Protein AF-A0A3T0E5X1-F1 (afdb_monomer)

Sequence (88 aa):
MEAGMHISLTETLEKWVRDKVESGLYSNASEVIREALRERIRAERTEAEDIEALRAQIDVGLQQAERGELLDWTMADIKSRLREERNG

Secondary structure (DSSP, 8-state):
---PPP----HHHHHHHHHHHHTTS-SSHHHHHHHHHHHHHHHHHHHHHHHHHHHHHHHHHHHHHHTT------HHHHHHHHHHHHH-

pLDDT: mean 91.88, std 9.56, range [43.41, 98.12]

Nearest PDB structures (foldseek):
  7ycw-assembly1_D  TM=9.013E-01  e=1.278E-01  Pseudoalteromonas rubra
  3zpv-assembly1_B  TM=7.518E-01  e=1.499E+00  Drosophila melanogaster
  5zkt-assembly1_A  TM=6.831E-01  e=5.328E+00  Oryza sativa Japonica Group
  7vp2-assembly1_B  TM=6.707E-01  e=9.677E+00  Arabidopsis thaliana

Foldseek 3Di:
DPPDDDDDDDPVVVVVLVVCCVVVVDVHSVRVVVVVVVVVVVVVVVVVVVVVVVVVVVVVVVVCVVVVVDDPDDPVNVVVVVVVVVVD

Solvent-accessible surface area (backbone atoms only — not comparable to full-atom values): 5334 Å² total; per-residue (Å²): 130,87,83,80,82,90,80,88,70,56,72,69,57,47,50,51,45,48,54,45,31,74,69,65,83,32,95,41,61,69,55,53,52,53,48,56,50,50,53,48,54,52,51,55,52,50,55,51,52,52,50,52,54,51,49,55,54,49,51,53,54,51,54,37,46,76,72,62,69,65,75,98,68,51,75,66,53,54,56,50,52,58,50,51,70,74,75,108

Structure (mmCIF, N/CA/C/O backbone):
data_AF-A0A3T0E5X1-F1
#
_entry.id   AF-A0A3T0E5X1-F1
#
loop_
_atom_site.group_PDB
_atom_site.id
_atom_site.type_symbol
_atom_site.label_atom_id
_atom_site.label_alt_id
_atom_site.label_comp_id
_atom_site.label_asym_id
_atom_site.label_entity_id
_atom_site.label_seq_id
_atom_site.pdbx_PDB_ins_code
_atom_site.Cartn_x
_atom_site.Cartn_y
_atom_site.Cartn_z
_atom_site.occupancy
_atom_site.B_iso_or_equiv
_atom_site.auth_seq_id
_atom_site.auth_comp_id
_atom_site.auth_asym_id
_atom_site.auth_atom_id
_atom_site.pdbx_PDB_model_num
ATOM 1 N N . MET A 1 1 ? -5.250 -25.480 23.322 1.00 43.41 1 MET A N 1
ATOM 2 C CA . MET A 1 1 ? -5.277 -24.116 23.882 1.00 43.41 1 MET A CA 1
ATOM 3 C C . MET A 1 1 ? -5.061 -23.178 22.712 1.00 43.41 1 MET A C 1
ATOM 5 O O . MET A 1 1 ? -3.983 -23.231 22.136 1.00 43.41 1 MET A O 1
ATOM 9 N N . GLU A 1 2 ? -6.078 -22.432 22.275 1.00 53.41 2 GLU A N 1
ATOM 10 C CA . GLU A 1 2 ? -5.834 -21.336 21.328 1.00 53.41 2 GLU A CA 1
ATOM 11 C C . GLU A 1 2 ? -4.977 -20.296 22.050 1.00 53.41 2 GLU A C 1
ATOM 13 O O . GLU A 1 2 ? -5.366 -19.782 23.099 1.00 53.41 2 GLU A O 1
ATOM 18 N N . ALA A 1 3 ? -3.778 -20.038 21.536 1.00 60.06 3 ALA A N 1
ATOM 19 C CA . ALA A 1 3 ? -2.932 -18.977 22.052 1.00 60.06 3 ALA A CA 1
ATOM 20 C C . ALA A 1 3 ? -3.524 -17.637 21.594 1.00 60.06 3 ALA A C 1
ATOM 22 O O . ALA A 1 3 ? -3.341 -17.224 20.451 1.00 60.06 3 ALA A O 1
ATOM 23 N N . GLY A 1 4 ? -4.285 -16.985 22.473 1.00 74.19 4 GLY A N 1
ATOM 24 C CA . GLY A 1 4 ? -4.770 -15.628 22.239 1.00 74.19 4 GLY A CA 1
ATOM 25 C C . GLY A 1 4 ? -3.604 -14.638 22.241 1.00 74.19 4 GLY A C 1
ATOM 26 O O . GLY A 1 4 ? -2.805 -14.620 23.175 1.00 74.19 4 GLY A O 1
ATOM 27 N N . MET A 1 5 ? -3.505 -13.813 21.200 1.00 86.50 5 MET A N 1
ATOM 28 C CA . MET A 1 5 ? -2.566 -12.692 21.141 1.00 86.50 5 MET A CA 1
ATOM 29 C C . MET A 1 5 ? -3.239 -11.448 21.725 1.00 86.50 5 MET A C 1
ATOM 31 O O . MET A 1 5 ? -4.315 -11.062 21.270 1.00 86.50 5 MET A O 1
ATOM 35 N N . HIS A 1 6 ? -2.611 -10.815 22.715 1.00 88.88 6 HIS A N 1
ATOM 36 C CA . HIS A 1 6 ? -3.064 -9.528 23.239 1.00 88.88 6 HIS A CA 1
ATOM 37 C C . HIS A 1 6 ? -2.342 -8.399 22.504 1.00 88.88 6 HIS A C 1
ATOM 39 O O . HIS A 1 6 ? -1.112 -8.368 22.468 1.00 88.88 6 HIS A O 1
ATOM 45 N N . ILE A 1 7 ? -3.103 -7.474 21.926 1.00 88.38 7 ILE A N 1
ATOM 46 C CA . ILE A 1 7 ? -2.582 -6.313 21.204 1.00 88.38 7 ILE A CA 1
ATOM 47 C C . ILE A 1 7 ? -3.118 -5.040 21.849 1.00 88.38 7 ILE A C 1
ATOM 49 O O . ILE A 1 7 ? -4.282 -4.978 22.236 1.00 88.38 7 ILE A O 1
ATOM 53 N N . SER A 1 8 ? -2.268 -4.025 21.961 1.00 94.12 8 SER A N 1
ATOM 54 C CA . SER A 1 8 ? -2.690 -2.699 22.405 1.00 94.12 8 SER A CA 1
ATOM 55 C C . SER A 1 8 ? -3.007 -1.844 21.187 1.00 94.12 8 SER A C 1
ATOM 57 O O . SER A 1 8 ? -2.219 -1.790 20.242 1.00 94.12 8 SER A O 1
ATOM 59 N N . LEU A 1 9 ? -4.152 -1.170 21.217 1.00 95.56 9 LEU A N 1
ATOM 60 C CA . LEU A 1 9 ? -4.566 -0.227 20.186 1.00 95.56 9 LEU A CA 1
ATOM 61 C C . LEU A 1 9 ? -4.457 1.200 20.720 1.00 95.56 9 LEU A C 1
ATOM 63 O O . LEU A 1 9 ? -4.553 1.438 21.923 1.00 95.56 9 LEU A O 1
ATOM 67 N N . THR A 1 10 ? -4.260 2.156 19.817 1.00 97.81 10 THR A N 1
ATOM 68 C CA . THR A 1 10 ? -4.490 3.565 20.146 1.00 97.81 10 THR A CA 1
ATOM 69 C C . THR A 1 10 ? -5.988 3.807 20.314 1.00 97.81 10 THR A C 1
ATOM 71 O O . THR A 1 10 ? -6.803 3.091 19.730 1.00 97.81 10 THR A O 1
ATOM 74 N N . GLU A 1 11 ? -6.359 4.847 21.059 1.00 97.88 11 GLU A N 1
ATOM 75 C CA . GLU A 1 11 ? -7.764 5.187 21.327 1.00 97.88 11 GLU A CA 1
ATOM 76 C C . GLU A 1 11 ? -8.594 5.319 20.037 1.00 97.88 11 GLU A C 1
ATOM 78 O O . GLU A 1 11 ? -9.696 4.782 19.934 1.00 97.88 11 GLU A O 1
ATOM 83 N N . THR A 1 12 ? -8.027 5.950 19.003 1.00 98.12 12 THR A N 1
ATOM 84 C CA . THR A 1 12 ? -8.670 6.093 17.689 1.00 98.12 12 THR A CA 1
ATOM 85 C C . THR A 1 12 ? -8.964 4.744 17.030 1.00 98.12 12 THR A C 1
ATOM 87 O O . THR A 1 12 ? -10.051 4.548 16.485 1.00 98.12 12 THR A O 1
ATOM 90 N N . LEU A 1 13 ? -8.011 3.805 17.070 1.00 97.69 13 LEU A N 1
ATOM 91 C CA . LEU A 1 13 ? -8.181 2.478 16.474 1.00 97.69 13 LEU A CA 1
ATOM 92 C C . LEU A 1 13 ? -9.161 1.629 17.281 1.00 97.69 13 LEU A C 1
ATOM 94 O O . LEU A 1 13 ? -9.992 0.941 16.694 1.00 97.69 13 LEU A O 1
ATOM 98 N N . GLU A 1 14 ? -9.111 1.713 18.610 1.00 97.38 14 GLU A N 1
ATOM 99 C CA . GLU A 1 14 ? -10.071 1.031 19.475 1.00 97.38 14 GLU A CA 1
ATOM 100 C C . GLU A 1 14 ? -11.499 1.513 19.199 1.00 97.38 14 GLU A C 1
ATOM 102 O O . GLU A 1 14 ? -12.396 0.690 19.008 1.00 97.38 14 GLU A O 1
ATOM 107 N N . LYS A 1 15 ? -11.711 2.835 19.107 1.00 97.75 15 LYS A N 1
ATOM 108 C CA . LYS A 1 15 ? -13.016 3.404 18.753 1.00 97.75 15 LYS A CA 1
ATOM 109 C C . LYS A 1 15 ? -13.495 2.880 17.400 1.00 97.75 15 LYS A C 1
ATOM 111 O O . LYS A 1 15 ? -14.628 2.427 17.298 1.00 97.75 15 LYS A O 1
ATOM 116 N N . TRP A 1 16 ? -12.638 2.899 16.383 1.00 97.12 16 TRP A N 1
ATOM 117 C CA . TRP A 1 16 ? -13.002 2.417 15.052 1.00 97.12 16 TRP A CA 1
ATOM 118 C C . TRP A 1 16 ? -13.402 0.933 15.056 1.00 97.12 16 TRP A C 1
ATOM 120 O O . TRP A 1 16 ? -14.416 0.567 14.464 1.00 97.12 16 TRP A O 1
ATOM 130 N N . VAL A 1 17 ? -12.648 0.078 15.759 1.00 97.12 17 VAL A N 1
ATOM 131 C CA . VAL A 1 17 ? -12.980 -1.350 15.899 1.00 97.12 17 VAL A CA 1
ATOM 132 C C . VAL A 1 17 ? -14.314 -1.529 16.623 1.00 97.12 17 VAL A C 1
ATOM 134 O O . VAL A 1 17 ? -15.134 -2.343 16.198 1.00 97.12 17 VAL A O 1
ATOM 137 N N . ARG A 1 18 ? -14.557 -0.753 17.685 1.00 97.12 18 ARG A N 1
ATOM 138 C CA . ARG A 1 18 ? -15.817 -0.778 18.435 1.00 97.12 18 ARG A CA 1
ATOM 139 C C . ARG A 1 18 ? -17.001 -0.390 17.552 1.00 97.12 18 ARG A C 1
ATOM 141 O O . ARG A 1 18 ? -17.946 -1.164 17.466 1.00 97.12 18 ARG A O 1
ATOM 148 N N . ASP A 1 19 ? -16.895 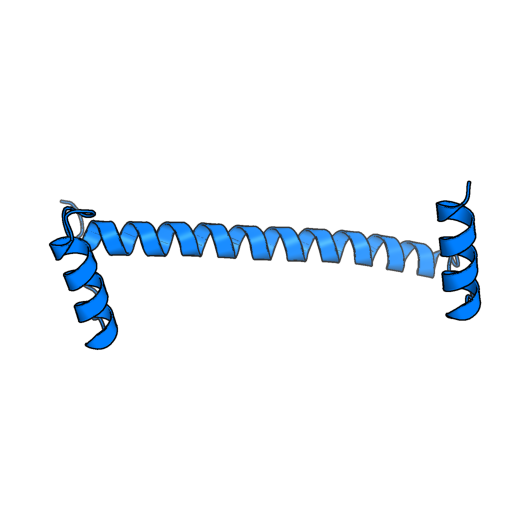0.724 16.824 1.00 97.88 19 ASP A N 1
ATOM 149 C CA . ASP A 1 19 ? -17.931 1.202 15.900 1.00 97.88 19 ASP A CA 1
ATOM 150 C C . ASP A 1 19 ? -18.273 0.122 14.843 1.00 97.88 19 ASP A C 1
ATOM 152 O O . ASP A 1 19 ? -19.435 -0.078 14.484 1.00 97.88 19 ASP A O 1
ATOM 156 N N . LYS A 1 20 ? -17.268 -0.624 14.352 1.00 97.56 20 LYS A N 1
ATOM 157 C CA . LYS A 1 20 ? -17.471 -1.732 13.401 1.00 97.56 20 LYS A CA 1
ATOM 158 C C . LYS A 1 20 ? -18.215 -2.916 14.011 1.00 97.56 20 LYS A C 1
ATOM 160 O O . LYS A 1 20 ? -19.087 -3.472 13.347 1.00 97.56 20 LYS A O 1
ATOM 165 N N . VAL A 1 21 ? -17.916 -3.291 15.250 1.00 97.81 21 VAL A N 1
ATOM 166 C CA . VAL A 1 21 ? -18.656 -4.357 15.946 1.00 97.81 21 VAL A CA 1
ATOM 167 C C . VAL A 1 21 ? -20.087 -3.906 16.256 1.00 97.81 21 VAL A C 1
ATOM 169 O O . VAL A 1 21 ? -21.033 -4.633 15.974 1.00 97.81 21 VAL A O 1
ATOM 172 N N . GLU A 1 22 ? -20.267 -2.680 16.753 1.00 97.81 22 GLU A N 1
ATOM 173 C CA . GLU A 1 22 ? -21.583 -2.107 17.081 1.00 97.81 22 GLU A CA 1
ATOM 174 C C . GLU A 1 22 ? -22.499 -1.969 15.859 1.00 97.81 22 GLU A C 1
ATOM 176 O O . GLU A 1 22 ? -23.716 -2.087 15.982 1.00 97.81 22 GLU A O 1
ATOM 181 N N . SER A 1 23 ? -21.928 -1.792 14.664 1.00 97.19 23 SER A N 1
ATOM 182 C CA . SER A 1 23 ? -22.695 -1.792 13.412 1.00 97.19 23 SER A CA 1
ATOM 183 C C . SER A 1 23 ? -23.363 -3.136 13.084 1.00 97.19 23 SER A C 1
ATOM 185 O O . SER A 1 23 ? -24.208 -3.197 12.193 1.00 97.19 23 SER A O 1
ATOM 187 N N . GLY A 1 24 ? -22.974 -4.220 13.765 1.00 95.62 24 GLY A N 1
ATOM 188 C CA . GLY A 1 24 ? -23.458 -5.576 13.514 1.00 95.62 24 GLY A CA 1
ATOM 189 C C . GLY A 1 24 ? -22.811 -6.270 12.311 1.00 95.62 24 GLY A C 1
ATOM 190 O O . GLY A 1 24 ? -23.122 -7.431 12.059 1.00 95.62 24 GLY A O 1
ATOM 191 N N . LEU A 1 25 ? -21.899 -5.606 11.583 1.00 92.75 25 LEU A N 1
ATOM 192 C CA . LEU A 1 25 ? -21.144 -6.237 10.490 1.00 92.75 25 LEU A CA 1
ATOM 193 C C . LEU A 1 25 ? -20.146 -7.297 10.984 1.00 92.75 25 LEU A C 1
ATOM 195 O O . LEU A 1 25 ? -19.804 -8.199 10.225 1.00 92.75 25 LEU A O 1
ATOM 199 N N . TYR A 1 26 ? -19.678 -7.186 12.229 1.00 97.19 26 TYR A N 1
ATOM 200 C CA . TYR A 1 26 ? -18.675 -8.075 12.815 1.00 97.19 26 TYR A CA 1
ATOM 201 C C . TYR A 1 26 ? -19.128 -8.561 14.187 1.00 97.19 26 TYR A C 1
ATOM 203 O O . TYR A 1 26 ? -19.702 -7.802 14.965 1.00 97.19 26 TYR A O 1
ATOM 211 N N . SER A 1 27 ? -18.807 -9.811 14.518 1.00 95.69 27 SER A N 1
ATOM 212 C CA . SER A 1 27 ? -19.213 -10.436 15.784 1.00 95.69 27 SER A CA 1
ATOM 213 C C . SER A 1 27 ? -18.307 -10.051 16.957 1.00 95.69 27 SER A C 1
ATOM 215 O O . SER A 1 27 ? -18.714 -10.139 18.113 1.00 95.69 27 SER A O 1
ATOM 217 N N . ASN A 1 28 ? -17.046 -9.691 16.690 1.00 95.56 28 ASN A N 1
ATOM 218 C CA . ASN A 1 28 ? -16.071 -9.290 17.708 1.00 95.56 28 ASN A CA 1
ATOM 219 C C . ASN A 1 28 ? -14.877 -8.527 17.111 1.00 95.56 28 ASN A C 1
ATOM 221 O O . ASN A 1 28 ? -14.620 -8.569 15.909 1.00 95.56 28 ASN A O 1
ATOM 225 N N . ALA A 1 29 ? -14.100 -7.884 17.987 1.00 94.69 29 ALA A N 1
ATOM 226 C CA . ALA A 1 29 ? -12.903 -7.130 17.617 1.00 94.69 29 ALA A CA 1
ATOM 227 C C . ALA A 1 29 ? -11.861 -7.980 16.870 1.00 94.69 29 ALA A C 1
ATOM 229 O O . ALA A 1 29 ? -11.271 -7.520 15.895 1.00 94.69 29 ALA A O 1
ATOM 230 N N . SER A 1 30 ? -11.657 -9.236 17.280 1.00 94.50 30 SER A N 1
ATOM 231 C CA . SER A 1 30 ? -10.685 -10.122 16.633 1.00 94.50 30 SER A CA 1
ATOM 232 C C . SER A 1 30 ? -11.044 -10.404 15.172 1.00 94.50 30 SER A C 1
ATOM 234 O O . SER A 1 30 ? -10.153 -10.602 14.353 1.00 94.50 30 SER A O 1
ATOM 236 N N . GLU A 1 31 ? -12.330 -10.409 14.820 1.00 95.38 31 GLU A N 1
ATOM 237 C CA . GLU A 1 31 ? -12.787 -10.551 13.437 1.00 95.38 31 GLU A CA 1
ATOM 238 C C . GLU A 1 31 ? -12.423 -9.333 12.586 1.00 95.38 31 GLU A C 1
ATOM 240 O O . GLU A 1 31 ? -11.812 -9.499 11.529 1.00 95.38 31 GLU A O 1
ATOM 245 N N . VAL A 1 32 ? -12.689 -8.129 13.102 1.00 96.44 32 VAL A N 1
ATOM 246 C CA . VAL A 1 32 ? -12.321 -6.857 12.463 1.00 96.44 32 VAL A CA 1
ATOM 247 C C . VAL A 1 32 ? -10.814 -6.807 12.191 1.00 96.44 32 VAL A C 1
ATOM 249 O O . VAL A 1 32 ? -10.378 -6.534 11.074 1.00 96.44 32 VAL A O 1
ATOM 252 N N . ILE A 1 33 ? -10.002 -7.132 13.202 1.00 95.06 33 ILE A N 1
ATOM 253 C CA . ILE A 1 33 ? -8.539 -7.112 13.086 1.00 95.06 33 ILE A C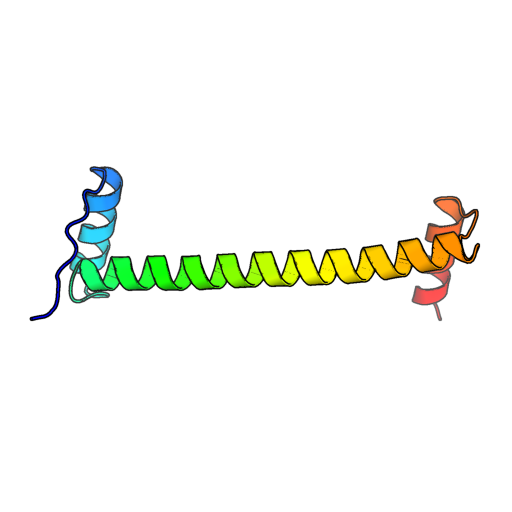A 1
ATOM 254 C C . ILE A 1 33 ? -8.044 -8.168 12.090 1.00 95.06 33 ILE A C 1
ATOM 256 O O . ILE A 1 33 ? -7.189 -7.871 11.256 1.00 95.06 33 ILE A O 1
ATOM 260 N N . ARG A 1 34 ? -8.589 -9.393 12.119 1.00 94.56 34 ARG A N 1
ATOM 261 C CA . ARG A 1 34 ? -8.214 -10.443 11.153 1.00 94.56 34 ARG A CA 1
ATOM 262 C C . ARG A 1 34 ? -8.563 -10.069 9.719 1.00 94.56 34 ARG A C 1
ATOM 264 O O . ARG A 1 34 ? -7.883 -10.517 8.799 1.00 94.56 34 ARG A O 1
ATOM 271 N N . GLU A 1 35 ? -9.646 -9.337 9.497 1.00 96.50 35 GLU A N 1
ATOM 272 C CA . GLU A 1 35 ? -9.994 -8.844 8.167 1.00 96.50 35 GLU A CA 1
ATOM 273 C C . GLU A 1 35 ? -9.028 -7.761 7.694 1.00 96.50 35 GLU A C 1
ATOM 275 O O . GLU A 1 35 ? -8.420 -7.933 6.640 1.00 96.50 35 GLU A O 1
ATOM 280 N N . ALA A 1 36 ? -8.779 -6.741 8.517 1.00 94.88 36 ALA A N 1
ATOM 281 C CA . ALA A 1 36 ? -7.826 -5.678 8.199 1.00 94.88 36 ALA A CA 1
ATOM 282 C C . ALA A 1 36 ? -6.418 -6.226 7.894 1.00 94.88 36 ALA A C 1
ATOM 284 O O . ALA A 1 36 ? -5.777 -5.821 6.924 1.00 94.88 36 ALA A O 1
ATOM 285 N N . LEU A 1 37 ? -5.945 -7.203 8.678 1.00 95.25 37 LEU A N 1
ATOM 286 C CA . LEU A 1 37 ? -4.660 -7.862 8.432 1.00 95.25 37 LEU A CA 1
ATOM 287 C C . LEU A 1 37 ? -4.668 -8.701 7.149 1.00 95.25 37 LEU A C 1
ATOM 289 O O . LEU A 1 37 ? -3.683 -8.689 6.415 1.00 95.25 37 LEU A O 1
ATOM 293 N N . ARG A 1 38 ? -5.765 -9.406 6.839 1.00 95.31 38 ARG A N 1
ATOM 294 C CA . ARG A 1 38 ? -5.882 -10.154 5.575 1.00 95.31 38 ARG A CA 1
ATOM 295 C C . ARG A 1 38 ? -5.801 -9.228 4.369 1.00 95.31 38 ARG A C 1
ATOM 297 O O . ARG A 1 38 ? -5.127 -9.572 3.401 1.00 95.31 38 ARG A O 1
ATOM 304 N N . GLU A 1 39 ? -6.473 -8.083 4.414 1.00 95.88 39 GLU A N 1
ATOM 305 C CA . GLU A 1 39 ? -6.388 -7.090 3.342 1.00 95.88 39 GLU A CA 1
ATOM 306 C C . GLU A 1 39 ? -4.973 -6.530 3.209 1.00 95.88 39 GLU A C 1
ATOM 308 O O . GLU A 1 39 ? -4.443 -6.472 2.099 1.00 95.88 39 GLU A O 1
ATOM 313 N N . ARG A 1 40 ? -4.319 -6.217 4.333 1.00 95.25 40 ARG A N 1
ATOM 314 C CA . ARG A 1 40 ? -2.936 -5.734 4.336 1.00 95.25 40 ARG A CA 1
ATOM 315 C C . ARG A 1 40 ? -1.962 -6.732 3.713 1.00 95.25 40 ARG A C 1
ATOM 317 O O . ARG A 1 40 ? -1.203 -6.351 2.832 1.00 95.25 40 ARG A O 1
ATOM 324 N N . ILE A 1 41 ? -2.037 -8.003 4.104 1.00 93.88 41 ILE A N 1
ATOM 325 C CA . ILE A 1 41 ? -1.179 -9.068 3.563 1.00 93.88 41 ILE A CA 1
ATOM 326 C C . ILE A 1 41 ? -1.392 -9.234 2.051 1.00 93.88 41 ILE A C 1
ATOM 328 O O . ILE A 1 41 ? -0.438 -9.442 1.305 1.00 93.88 41 ILE A O 1
ATOM 332 N N . ARG A 1 42 ? -2.640 -9.136 1.569 1.00 93.56 42 ARG A N 1
ATOM 333 C CA . ARG A 1 42 ? -2.934 -9.194 0.125 1.00 93.56 42 ARG A CA 1
ATOM 334 C C . ARG A 1 42 ? -2.319 -8.016 -0.629 1.00 93.56 42 ARG A C 1
ATOM 336 O O . ARG A 1 42 ? -1.764 -8.223 -1.706 1.00 93.56 42 ARG A O 1
ATOM 343 N N . ALA A 1 43 ? -2.417 -6.811 -0.068 1.00 93.06 43 ALA A N 1
ATOM 344 C CA . ALA A 1 43 ? -1.820 -5.616 -0.654 1.00 93.06 43 ALA A CA 1
ATOM 345 C C . ALA A 1 43 ? -0.289 -5.733 -0.726 1.00 93.06 43 ALA A C 1
ATOM 347 O O . ALA A 1 43 ? 0.275 -5.528 -1.794 1.00 93.06 43 ALA A O 1
ATOM 348 N N . GLU A 1 44 ? 0.362 -6.163 0.359 1.00 92.12 44 GLU A N 1
ATOM 349 C CA . GLU A 1 44 ? 1.818 -6.379 0.401 1.00 92.12 44 GLU A CA 1
ATOM 350 C C . GLU A 1 44 ? 2.280 -7.419 -0.628 1.00 92.12 44 GLU A C 1
ATOM 352 O O . GLU A 1 44 ? 3.304 -7.235 -1.285 1.00 92.12 44 GLU A O 1
ATOM 357 N N . ARG A 1 45 ? 1.509 -8.498 -0.819 1.00 88.81 45 ARG A N 1
ATOM 358 C CA . ARG A 1 45 ? 1.829 -9.501 -1.841 1.00 88.81 45 ARG A CA 1
ATOM 359 C C . ARG A 1 45 ? 1.741 -8.927 -3.256 1.00 88.81 45 ARG A C 1
ATOM 361 O O . ARG A 1 45 ? 2.611 -9.209 -4.068 1.00 88.81 45 ARG A O 1
ATOM 368 N N . THR A 1 46 ? 0.720 -8.114 -3.524 1.00 90.31 46 THR A N 1
ATOM 369 C CA . THR A 1 46 ? 0.528 -7.476 -4.837 1.00 90.31 46 THR A CA 1
ATOM 370 C C . THR A 1 46 ? 1.660 -6.489 -5.131 1.00 90.31 46 THR A C 1
ATOM 372 O O . THR A 1 46 ? 2.233 -6.523 -6.209 1.00 90.31 46 THR A O 1
ATOM 375 N N . GLU A 1 47 ? 2.057 -5.675 -4.148 1.00 91.81 47 GLU A N 1
ATOM 376 C CA . GLU A 1 47 ? 3.175 -4.734 -4.297 1.00 91.81 47 GLU A CA 1
ATOM 377 C C . GLU A 1 47 ? 4.500 -5.453 -4.598 1.00 91.81 47 GLU A C 1
ATOM 379 O O . GLU A 1 47 ? 5.267 -5.021 -5.458 1.00 91.81 47 GLU A O 1
ATOM 384 N N . ALA A 1 48 ? 4.764 -6.580 -3.929 1.00 90.69 48 ALA A N 1
ATOM 385 C CA . ALA A 1 48 ? 5.948 -7.387 -4.203 1.00 90.69 48 ALA A CA 1
ATOM 386 C C . ALA A 1 48 ? 5.926 -7.990 -5.620 1.00 90.69 48 ALA A C 1
ATOM 388 O O . ALA A 1 48 ? 6.938 -7.934 -6.320 1.00 90.69 48 ALA A O 1
ATOM 389 N N . GLU A 1 49 ? 4.778 -8.526 -6.047 1.00 93.31 49 GLU A N 1
ATOM 390 C CA . GLU A 1 49 ? 4.569 -9.065 -7.398 1.00 93.31 49 GLU A CA 1
ATOM 391 C C . GLU A 1 49 ? 4.770 -7.975 -8.473 1.00 93.31 49 GLU A C 1
ATOM 393 O O . GLU A 1 49 ? 5.479 -8.204 -9.455 1.00 93.31 49 GLU A O 1
ATOM 398 N N . ASP A 1 50 ? 4.237 -6.769 -8.258 1.00 93.56 50 ASP A N 1
ATOM 399 C CA . ASP A 1 50 ? 4.388 -5.627 -9.168 1.00 93.56 50 ASP A CA 1
ATOM 400 C C . ASP A 1 50 ? 5.851 -5.169 -9.284 1.00 93.56 50 ASP A C 1
ATOM 402 O O . ASP A 1 50 ? 6.344 -4.894 -10.384 1.00 93.56 50 ASP A O 1
ATOM 406 N N . ILE A 1 51 ? 6.580 -5.115 -8.162 1.00 96.19 51 ILE A N 1
ATOM 407 C CA . ILE A 1 51 ? 8.007 -4.763 -8.150 1.00 96.19 51 ILE A CA 1
ATOM 408 C C . ILE A 1 51 ? 8.833 -5.809 -8.904 1.00 96.19 51 ILE A C 1
ATOM 410 O O . ILE A 1 51 ? 9.732 -5.439 -9.663 1.00 96.19 51 ILE A O 1
ATOM 414 N N . GLU A 1 52 ? 8.560 -7.101 -8.711 1.00 96.38 52 GLU A N 1
ATOM 415 C CA . GLU A 1 52 ? 9.254 -8.162 -9.450 1.00 96.38 52 GLU A CA 1
ATOM 416 C C . GLU A 1 52 ? 8.964 -8.089 -10.951 1.00 96.38 52 GLU A C 1
ATOM 418 O O . GLU A 1 52 ? 9.894 -8.169 -11.757 1.00 96.38 52 GLU A O 1
ATOM 423 N N . ALA A 1 53 ? 7.708 -7.855 -11.338 1.00 95.75 53 ALA A N 1
ATOM 424 C CA . ALA A 1 53 ? 7.336 -7.678 -12.738 1.00 95.75 53 ALA A CA 1
ATOM 425 C C . ALA A 1 53 ? 8.059 -6.479 -13.373 1.00 95.75 53 ALA A C 1
ATOM 427 O O 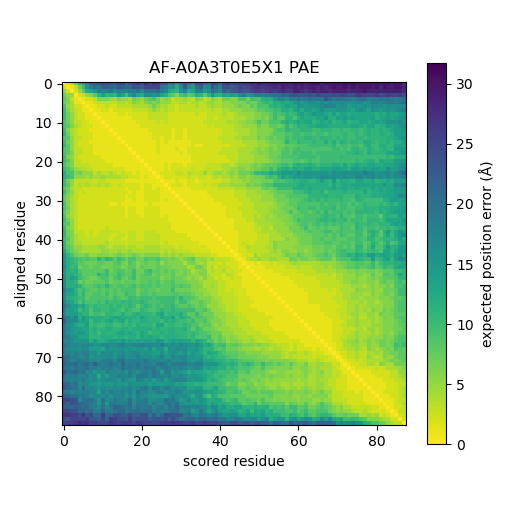. ALA A 1 53 ? 8.591 -6.588 -14.481 1.00 95.75 53 ALA A O 1
ATOM 428 N N . LEU A 1 54 ? 8.139 -5.350 -12.660 1.00 97.00 54 LEU A N 1
ATOM 429 C CA . LEU A 1 54 ? 8.861 -4.168 -13.127 1.00 97.00 54 LEU A CA 1
ATOM 430 C C . LEU A 1 54 ? 10.365 -4.438 -13.268 1.00 97.00 54 LEU A C 1
ATOM 432 O O . LEU A 1 54 ? 10.963 -4.051 -14.271 1.00 97.00 54 LEU A O 1
ATOM 436 N N . ARG A 1 55 ? 10.980 -5.131 -12.301 1.00 97.44 55 ARG A N 1
ATOM 437 C CA . ARG A 1 55 ? 12.395 -5.532 -12.378 1.00 97.44 55 ARG A CA 1
ATOM 438 C C . ARG A 1 55 ? 12.662 -6.416 -13.591 1.00 97.44 55 ARG A C 1
ATOM 440 O O . ARG A 1 55 ? 13.603 -6.145 -14.326 1.00 97.44 55 ARG A O 1
ATOM 447 N N . ALA A 1 56 ? 11.801 -7.398 -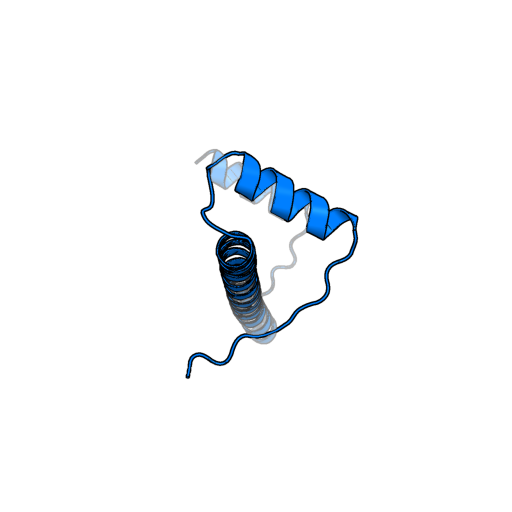13.853 1.00 97.19 56 ALA A N 1
ATOM 448 C CA . ALA A 1 56 ? 11.931 -8.259 -15.024 1.00 97.19 56 ALA A CA 1
ATOM 449 C C . ALA A 1 56 ? 11.861 -7.464 -16.343 1.00 97.19 56 ALA A C 1
ATOM 451 O O . ALA A 1 56 ? 12.632 -7.726 -17.264 1.00 97.19 56 ALA A O 1
ATOM 452 N N . GLN A 1 57 ? 10.978 -6.463 -16.440 1.00 96.56 57 GLN A N 1
ATOM 453 C CA . GLN A 1 57 ? 10.902 -5.590 -17.619 1.00 96.56 57 GLN A CA 1
ATOM 454 C C . GLN A 1 57 ? 12.146 -4.706 -17.779 1.00 96.56 57 GLN A C 1
ATOM 456 O O . GLN A 1 57 ? 12.630 -4.524 -18.897 1.00 96.56 57 GLN A O 1
ATOM 461 N N . ILE A 1 58 ? 12.682 -4.179 -16.674 1.00 97.12 58 ILE A N 1
ATOM 462 C CA . ILE A 1 58 ? 13.930 -3.407 -16.680 1.00 97.12 58 ILE A CA 1
ATOM 463 C C . ILE A 1 58 ? 15.094 -4.282 -17.149 1.00 97.12 58 ILE A C 1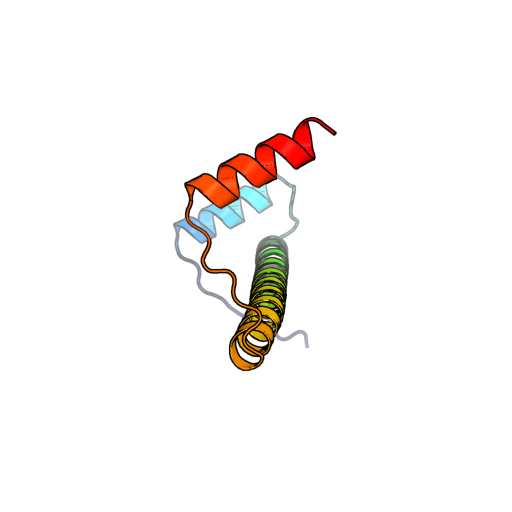
ATOM 465 O O . ILE A 1 58 ? 15.851 -3.846 -18.013 1.00 97.12 58 ILE A O 1
ATOM 469 N N . ASP A 1 59 ? 15.210 -5.513 -16.648 1.00 97.81 59 ASP A N 1
ATOM 470 C CA . ASP A 1 59 ? 16.271 -6.446 -17.039 1.00 97.81 59 ASP A CA 1
ATOM 471 C C . ASP A 1 59 ? 16.252 -6.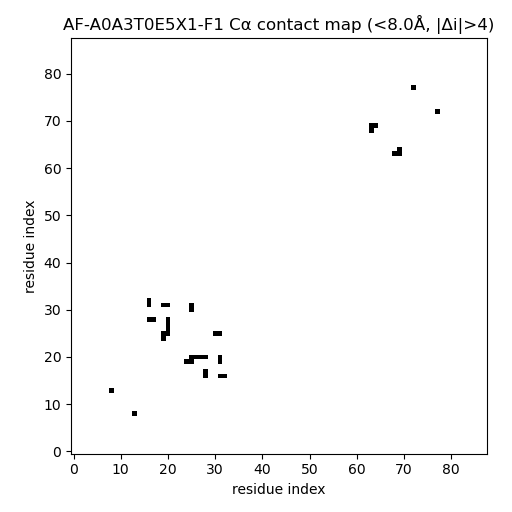734 -18.543 1.00 97.81 59 ASP A C 1
ATOM 473 O O . ASP A 1 59 ? 17.304 -6.753 -19.182 1.00 97.81 59 ASP A O 1
ATOM 477 N N . VAL A 1 60 ? 15.065 -6.883 -19.143 1.00 96.56 60 VAL A N 1
ATOM 478 C CA . VAL A 1 60 ? 14.935 -7.005 -20.603 1.00 96.56 60 VAL A CA 1
ATOM 479 C C . VAL A 1 60 ? 15.509 -5.772 -21.305 1.00 96.56 60 VAL A C 1
ATOM 481 O O . VAL A 1 60 ? 16.308 -5.919 -22.231 1.00 96.56 60 VAL A O 1
ATOM 484 N N . GLY A 1 61 ? 15.151 -4.567 -20.853 1.00 94.69 61 GLY A N 1
ATOM 485 C CA . GLY A 1 61 ? 15.671 -3.316 -21.412 1.00 94.69 61 GLY A CA 1
ATOM 486 C C . GLY A 1 61 ? 17.187 -3.162 -21.247 1.00 94.69 61 GLY A C 1
ATOM 487 O O . GLY A 1 61 ? 17.868 -2.724 -22.173 1.00 94.69 61 GLY A O 1
ATOM 488 N N . LEU A 1 62 ? 17.742 -3.579 -20.106 1.00 96.88 62 LEU A N 1
ATOM 489 C CA . LEU A 1 62 ? 19.188 -3.579 -19.862 1.00 96.88 62 LEU A CA 1
ATOM 490 C C . LEU A 1 62 ? 19.913 -4.550 -20.798 1.00 96.88 62 LEU A C 1
ATOM 492 O O . LEU A 1 62 ? 20.907 -4.176 -21.414 1.00 96.88 62 LEU A O 1
ATOM 496 N N . GLN A 1 63 ? 19.384 -5.760 -20.987 1.00 97.12 63 GLN A N 1
ATOM 497 C CA . GLN A 1 63 ? 19.957 -6.724 -21.928 1.00 97.12 63 GLN A CA 1
ATOM 498 C C . GLN A 1 63 ? 19.880 -6.231 -23.380 1.00 97.12 63 GLN A C 1
ATOM 500 O O . GLN A 1 63 ? 20.803 -6.461 -24.159 1.00 97.12 63 GLN A O 1
ATOM 505 N N . GLN A 1 64 ? 18.794 -5.555 -23.769 1.00 96.19 64 GLN A N 1
ATOM 506 C CA . GLN A 1 64 ? 18.695 -4.888 -25.074 1.00 96.19 64 GLN A CA 1
ATOM 507 C C . GLN A 1 64 ? 19.770 -3.804 -25.217 1.00 96.19 64 GLN A C 1
ATOM 509 O O . GLN A 1 64 ? 20.435 -3.724 -26.251 1.00 96.19 64 GLN A O 1
ATOM 514 N N . ALA A 1 65 ? 19.997 -3.019 -24.162 1.00 94.31 65 ALA A N 1
ATOM 515 C CA . ALA A 1 65 ? 21.031 -1.994 -24.145 1.00 94.31 65 ALA A CA 1
ATOM 516 C C . ALA A 1 65 ? 22.442 -2.571 -24.300 1.00 94.31 65 ALA A C 1
ATOM 518 O O . 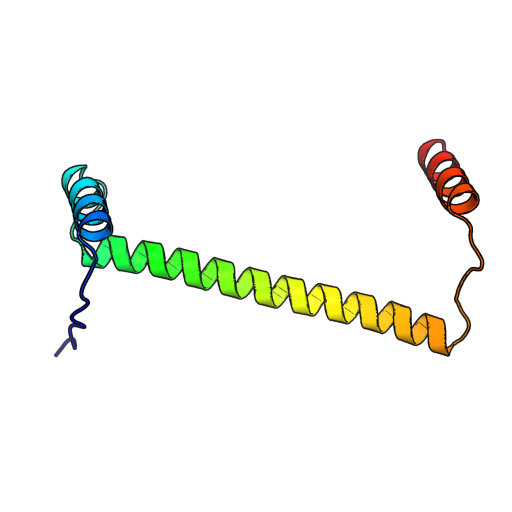ALA A 1 65 ? 23.217 -2.076 -25.118 1.00 94.31 65 ALA A O 1
ATOM 519 N N . GLU A 1 66 ? 22.756 -3.647 -23.578 1.00 96.06 66 GLU A N 1
ATOM 520 C CA . GLU A 1 66 ? 24.036 -4.358 -23.686 1.00 96.06 66 GLU A CA 1
ATOM 521 C C . GLU A 1 66 ? 24.277 -4.922 -25.093 1.00 96.06 66 GLU A C 1
ATOM 523 O O . GLU A 1 66 ? 25.411 -4.928 -25.571 1.00 96.06 66 GLU A O 1
ATOM 528 N N . ARG A 1 67 ? 23.214 -5.345 -25.790 1.00 96.75 67 ARG A N 1
ATOM 529 C CA . ARG A 1 67 ? 23.282 -5.784 -27.195 1.00 96.75 67 ARG A CA 1
ATOM 530 C C . ARG A 1 67 ? 23.331 -4.633 -28.206 1.00 96.75 67 ARG A C 1
ATOM 532 O O . ARG A 1 67 ? 23.454 -4.891 -29.401 1.00 96.75 67 ARG A O 1
ATOM 539 N N . GLY A 1 68 ? 23.255 -3.380 -27.756 1.00 94.81 68 GLY A N 1
ATOM 540 C CA . GLY A 1 68 ? 23.259 -2.203 -28.626 1.00 94.81 68 GLY A CA 1
ATOM 541 C C . GLY A 1 68 ? 21.936 -1.966 -29.361 1.00 94.81 68 GLY A C 1
ATOM 542 O O . GLY A 1 68 ? 21.925 -1.287 -30.382 1.00 94.81 68 GLY A O 1
ATOM 543 N N . GLU A 1 69 ? 20.820 -2.499 -28.857 1.00 94.62 69 GLU A 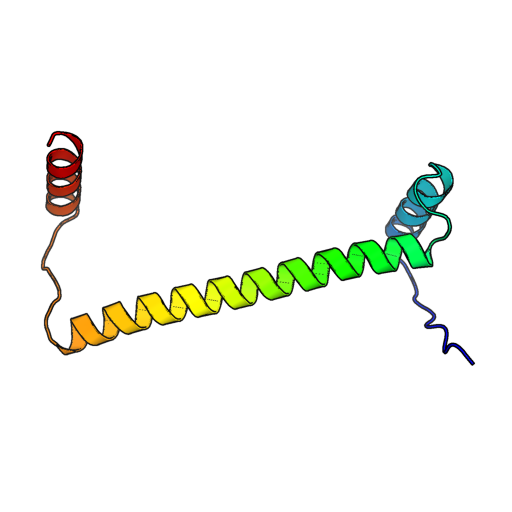N 1
ATOM 544 C CA . GLU A 1 69 ? 19.478 -2.362 -29.451 1.00 94.62 69 GLU A CA 1
ATOM 545 C C . GLU A 1 69 ? 18.761 -1.066 -29.017 1.00 94.62 69 GLU A C 1
ATOM 547 O O . GLU A 1 69 ? 17.552 -0.922 -29.198 1.00 94.62 69 GLU A O 1
ATOM 552 N N . LEU A 1 70 ? 19.490 -0.110 -28.430 1.00 89.81 70 LEU A N 1
ATOM 553 C CA . LEU A 1 70 ? 18.936 1.197 -28.088 1.00 89.81 70 LEU A CA 1
ATOM 554 C C . LEU A 1 70 ? 18.679 2.024 -29.344 1.00 89.81 70 LEU A C 1
ATOM 556 O O . LEU A 1 70 ? 19.470 2.043 -30.287 1.00 89.81 70 LEU A O 1
ATOM 560 N N . LEU A 1 71 ? 17.581 2.767 -29.308 1.00 90.00 71 LEU A N 1
ATOM 561 C CA . LEU A 1 71 ? 17.223 3.728 -30.336 1.00 90.00 71 LEU A CA 1
ATOM 562 C C . LEU A 1 71 ? 17.623 5.128 -29.872 1.00 90.00 71 LEU A C 1
ATOM 564 O O . LEU A 1 71 ? 17.287 5.530 -28.758 1.00 90.00 71 LEU A O 1
ATOM 568 N N . ASP A 1 72 ? 18.289 5.886 -30.740 1.00 90.56 72 ASP A N 1
ATOM 569 C CA . ASP A 1 72 ? 18.574 7.309 -30.516 1.00 90.56 72 ASP A CA 1
ATOM 570 C C . ASP A 1 72 ? 17.342 8.152 -30.880 1.00 90.56 72 ASP A C 1
ATOM 572 O O . ASP A 1 72 ? 17.313 8.891 -31.862 1.00 90.56 72 ASP A O 1
ATOM 576 N N . TRP A 1 73 ? 16.247 7.918 -30.157 1.00 90.94 73 TRP A N 1
ATOM 577 C CA . TRP A 1 73 ? 14.971 8.583 -30.396 1.00 90.94 73 TRP A CA 1
ATOM 578 C C . TRP A 1 73 ? 14.809 9.794 -29.496 1.00 90.94 73 TRP A C 1
ATOM 580 O O . TRP A 1 73 ? 14.974 9.736 -28.276 1.00 90.94 73 TRP A O 1
ATOM 590 N N . THR A 1 74 ? 14.365 10.889 -30.096 1.00 93.06 74 THR A N 1
ATOM 591 C CA . THR A 1 74 ? 13.881 12.047 -29.360 1.00 93.06 74 THR A CA 1
ATOM 592 C C . THR A 1 74 ? 12.418 11.856 -28.962 1.00 93.06 74 THR A C 1
ATOM 594 O O . THR A 1 74 ? 11.671 11.041 -29.509 1.00 93.06 74 THR A O 1
ATOM 597 N N . MET A 1 75 ? 11.938 12.698 -28.045 1.00 88.00 75 MET A N 1
ATOM 598 C CA . MET A 1 75 ? 10.515 12.729 -27.695 1.00 88.00 75 MET A CA 1
ATOM 599 C C . MET A 1 75 ? 9.609 13.054 -28.901 1.00 88.00 75 MET A C 1
ATOM 601 O O . MET A 1 75 ? 8.430 12.694 -28.902 1.00 88.00 75 MET A O 1
ATOM 605 N N . ALA A 1 76 ? 10.125 13.750 -29.921 1.00 92.94 76 ALA A N 1
ATOM 606 C CA . ALA A 1 76 ? 9.380 14.029 -31.147 1.00 92.94 76 ALA A CA 1
ATOM 607 C C . ALA A 1 76 ? 9.195 12.762 -31.999 1.00 92.94 76 ALA A C 1
ATOM 609 O O . ALA A 1 76 ? 8.100 12.547 -32.529 1.00 92.94 76 ALA A O 1
ATOM 610 N N . ASP A 1 77 ? 10.213 11.901 -32.052 1.00 93.62 77 ASP A N 1
ATOM 611 C CA . ASP A 1 77 ? 10.173 10.621 -32.767 1.00 93.62 77 ASP A CA 1
ATOM 612 C C . ASP A 1 77 ? 9.163 9.671 -32.109 1.00 93.62 77 ASP A C 1
ATOM 614 O O . ASP A 1 77 ? 8.265 9.156 -32.778 1.00 93.62 77 ASP A O 1
ATOM 618 N N . ILE A 1 78 ? 9.199 9.568 -30.773 1.00 91.81 78 ILE A N 1
ATOM 619 C CA . ILE A 1 78 ? 8.236 8.777 -29.985 1.00 91.81 78 ILE A CA 1
ATOM 620 C C . ILE A 1 78 ? 6.795 9.244 -30.246 1.00 91.81 78 ILE A C 1
ATOM 622 O O . ILE A 1 78 ? 5.901 8.440 -30.512 1.00 91.81 78 ILE A O 1
ATOM 626 N N . LYS A 1 79 ? 6.542 10.560 -30.193 1.00 92.81 79 LYS A N 1
ATOM 627 C CA . LYS A 1 79 ? 5.197 11.118 -30.423 1.00 92.81 79 LYS A CA 1
ATOM 628 C C . LYS A 1 79 ? 4.693 10.881 -31.845 1.00 92.81 79 LYS A C 1
ATOM 630 O O . LYS A 1 79 ? 3.486 10.731 -32.028 1.00 92.81 79 LYS A O 1
ATOM 635 N N . SER A 1 80 ? 5.579 10.898 -32.837 1.00 91.81 80 SER A N 1
ATOM 636 C CA . SER A 1 80 ? 5.215 10.671 -34.240 1.00 91.81 80 SER A CA 1
ATOM 637 C C . SER A 1 80 ? 4.841 9.206 -34.465 1.00 91.81 80 SER A C 1
ATOM 639 O O . SER A 1 80 ? 3.749 8.936 -34.962 1.00 91.81 80 SER A O 1
ATOM 641 N N . ARG A 1 81 ? 5.649 8.277 -33.939 1.00 89.62 81 ARG A N 1
ATOM 642 C CA . ARG A 1 81 ? 5.378 6.831 -33.943 1.00 89.62 81 ARG A CA 1
ATOM 643 C C . ARG A 1 81 ? 4.018 6.482 -33.325 1.00 89.62 81 ARG A C 1
ATOM 645 O O . ARG A 1 81 ? 3.219 5.787 -33.944 1.00 89.62 81 ARG A O 1
ATOM 652 N N . LEU A 1 82 ? 3.714 7.027 -32.143 1.00 89.81 82 LEU A N 1
ATOM 653 C CA . LEU A 1 82 ? 2.433 6.791 -31.459 1.00 89.81 82 LEU A CA 1
ATOM 654 C C . LEU A 1 82 ? 1.218 7.310 -32.250 1.00 89.81 82 LEU A C 1
ATOM 656 O O . LEU A 1 82 ? 0.122 6.768 -32.127 1.00 89.81 82 LEU A O 1
ATOM 660 N N . ARG A 1 83 ? 1.375 8.382 -33.040 1.00 90.75 83 ARG A N 1
ATOM 661 C CA . ARG A 1 83 ? 0.296 8.912 -33.894 1.00 90.75 83 ARG A CA 1
ATOM 662 C C . ARG A 1 83 ? 0.052 8.030 -35.113 1.00 90.75 83 ARG A C 1
ATOM 664 O O . ARG A 1 83 ? -1.100 7.888 -35.509 1.00 90.75 83 ARG A O 1
ATOM 671 N N . GLU A 1 84 ? 1.109 7.462 -35.683 1.00 90.25 84 GLU A N 1
ATOM 672 C CA . GLU A 1 84 ? 1.025 6.528 -36.809 1.00 90.25 84 GLU A CA 1
ATOM 673 C C . GLU A 1 84 ? 0.340 5.222 -36.398 1.00 90.25 84 GLU A C 1
ATOM 675 O O . GLU A 1 84 ? -0.591 4.796 -37.071 1.00 90.25 84 GLU A O 1
ATOM 680 N N . GLU A 1 85 ? 0.712 4.646 -35.250 1.00 87.31 85 GLU A N 1
ATOM 681 C CA . GLU A 1 85 ? 0.097 3.416 -34.720 1.00 87.31 85 GLU A CA 1
ATOM 682 C C . GLU A 1 85 ? -1.385 3.579 -34.355 1.00 87.31 85 GLU A C 1
ATOM 684 O O . GLU A 1 85 ? -2.130 2.608 -34.355 1.00 87.31 85 GLU A O 1
ATOM 689 N N . ARG A 1 86 ? -1.829 4.801 -34.037 1.00 78.94 86 ARG A N 1
ATOM 690 C CA . ARG A 1 86 ? -3.224 5.085 -33.663 1.00 78.94 86 ARG A CA 1
ATOM 691 C C . ARG A 1 86 ? -4.129 5.396 -34.861 1.00 78.94 86 ARG A C 1
ATOM 693 O O . ARG A 1 86 ? -5.346 5.445 -34.696 1.00 78.94 86 ARG A O 1
ATOM 700 N N . ASN A 1 87 ? -3.542 5.675 -36.023 1.00 74.06 87 ASN A N 1
ATOM 701 C CA . ASN A 1 87 ? -4.251 6.060 -37.246 1.00 74.06 87 ASN A CA 1
ATOM 702 C C . ASN A 1 87 ? -4.194 4.975 -38.342 1.00 74.06 87 ASN A C 1
ATOM 704 O O . ASN A 1 87 ? -4.734 5.206 -39.426 1.00 74.06 87 ASN A O 1
ATOM 708 N N . GLY A 1 88 ? -3.532 3.843 -38.081 1.00 57.56 88 GLY A N 1
ATOM 709 C CA . GLY A 1 88 ? -3.536 2.632 -38.911 1.00 57.56 88 GLY A CA 1
ATOM 710 C C . GLY A 1 88 ? -4.350 1.526 -38.262 1.00 57.56 88 GLY A C 1
ATOM 711 O O . GLY A 1 88 ? -4.970 0.755 -39.025 1.00 57.56 88 GLY A O 1
#

Organism: NCBI:txid1434191

Mean predicted aligned error: 8.16 Å

Radius of gyration: 25.18 Å; Cα contacts (8 Å, |Δi|>4): 19; chains: 1; bounding box: 48×38×63 Å

InterPro 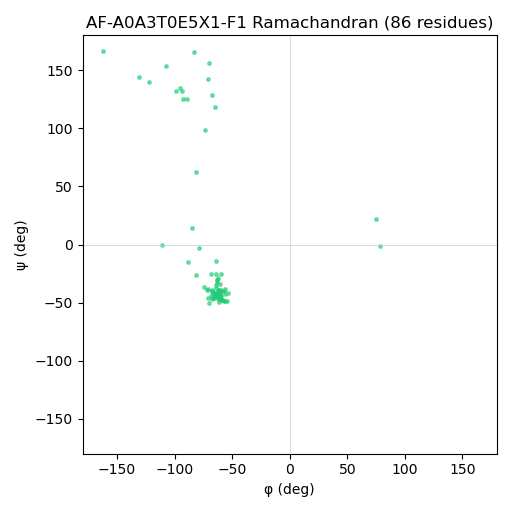domains:
  IPR010985 Ribbon-helix-helix [SSF47598] (5-45)
  IPR022789 Antitoxin ParD [PF03693] (7-63)
  IPR022789 Antitoxin ParD [PTHR36582] (1-86)
  IPR022789 Antitoxin ParD [TIGR02606] (5-78)
  IPR038296 Antitoxin ParD superfamily [G3DSA:6.10.10.120] (11-88)